Protein AF-A0A6V7IRA4-F1 (afdb_monomer)

Foldseek 3Di:
DLDKDFDQDDPQRLGWIWDWAAQQKIWIFDSVCVVVVHPPRTPDIDRDDRGTDNDDDDDPPD

Secondary structure (DSSP, 8-state):
--EEEEEEETTEEEEEEEEE-TTSBEEEEEHHHHHTT-S--EEE--B--SS--------S--

Structure (mmCIF, N/CA/C/O backbone):
data_AF-A0A6V7IRA4-F1
#
_entry.id   AF-A0A6V7IRA4-F1
#
loop_
_atom_site.group_PDB
_atom_site.id
_atom_site.type_symbol
_atom_site.label_atom_id
_atom_site.label_alt_id
_atom_site.label_comp_id
_atom_site.label_asym_id
_atom_site.label_entity_id
_atom_site.label_seq_id
_atom_site.pdbx_PDB_ins_code
_atom_site.Cartn_x
_atom_site.Cartn_y
_atom_site.Cartn_z
_atom_site.occupancy
_atom_site.B_iso_or_equiv
_atom_site.auth_seq_id
_atom_site.auth_comp_id
_atom_site.auth_asym_id
_atom_site.auth_atom_id
_atom_site.pdbx_PDB_model_num
ATOM 1 N N . PHE A 1 1 ? -6.495 -1.269 -10.963 1.00 71.38 1 PHE A N 1
ATOM 2 C CA . PHE A 1 1 ? -5.411 -1.498 -9.986 1.00 71.38 1 PHE A CA 1
ATOM 3 C C . PHE A 1 1 ? -4.573 -2.655 -10.491 1.00 71.38 1 PHE A C 1
ATOM 5 O O . PHE A 1 1 ? -5.140 -3.699 -10.786 1.00 71.38 1 PHE A O 1
ATOM 12 N N . HIS A 1 2 ? -3.260 -2.477 -10.603 1.00 77.75 2 HIS A N 1
ATOM 13 C CA . HIS A 1 2 ? -2.337 -3.537 -11.022 1.00 77.75 2 HIS A CA 1
ATOM 14 C C . HIS A 1 2 ? -1.776 -4.332 -9.843 1.00 77.75 2 HIS A C 1
ATOM 16 O O . HIS A 1 2 ? -1.513 -5.522 -9.974 1.00 77.75 2 HIS A O 1
ATOM 22 N N . LYS A 1 3 ? -1.609 -3.684 -8.688 1.00 82.50 3 LYS A N 1
ATOM 23 C CA . LYS A 1 3 ? -1.232 -4.336 -7.434 1.00 82.50 3 LYS A CA 1
ATOM 24 C C . LYS A 1 3 ? -1.904 -3.618 -6.275 1.00 82.50 3 LYS A C 1
ATOM 26 O O . LYS A 1 3 ? -2.028 -2.395 -6.298 1.00 82.50 3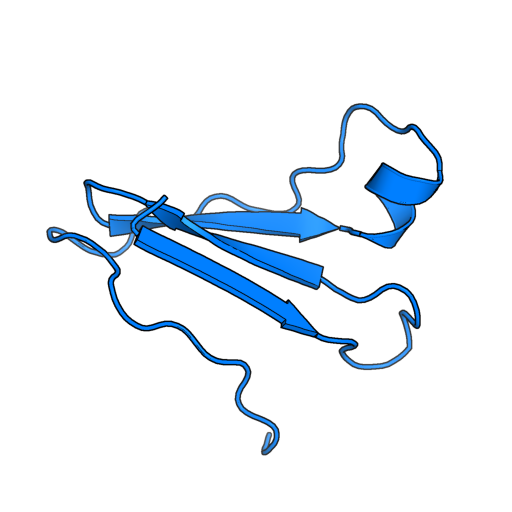 LYS A O 1
ATOM 31 N N . VAL A 1 4 ? -2.317 -4.379 -5.272 1.00 86.56 4 VAL A N 1
ATOM 32 C CA . VAL A 1 4 ? -2.791 -3.860 -3.990 1.00 86.56 4 VAL A CA 1
ATOM 33 C C . VAL A 1 4 ? -1.963 -4.523 -2.904 1.00 86.56 4 VAL A C 1
ATOM 35 O O . VAL A 1 4 ? -1.746 -5.732 -2.948 1.00 86.56 4 VAL A O 1
ATOM 38 N N . VAL A 1 5 ? -1.486 -3.731 -1.955 1.00 88.00 5 VAL A N 1
ATOM 39 C CA . VAL A 1 5 ? -0.851 -4.223 -0.735 1.00 88.00 5 VAL A CA 1
ATOM 40 C C . VAL A 1 5 ? -1.552 -3.630 0.471 1.00 88.00 5 VAL A C 1
ATOM 42 O O . VAL A 1 5 ? -2.060 -2.509 0.427 1.00 88.00 5 VAL A O 1
ATOM 45 N N . TRP A 1 6 ? -1.568 -4.388 1.554 1.00 90.38 6 TRP A N 1
ATOM 46 C CA . TRP A 1 6 ? -2.106 -3.957 2.829 1.00 90.38 6 TRP A CA 1
ATOM 47 C C . TRP A 1 6 ? -1.138 -4.399 3.915 1.00 90.38 6 TRP A C 1
ATOM 49 O O . TRP A 1 6 ? -0.765 -5.568 3.978 1.00 90.38 6 TRP A O 1
ATOM 59 N N . GLY A 1 7 ? -0.698 -3.446 4.728 1.00 85.75 7 GLY A N 1
ATOM 60 C CA . GLY A 1 7 ? 0.228 -3.697 5.816 1.00 85.75 7 GLY A CA 1
ATOM 61 C C . GLY A 1 7 ? -0.072 -2.796 6.999 1.00 85.75 7 GLY A C 1
ATOM 62 O O . GLY A 1 7 ? -0.468 -1.639 6.833 1.00 85.75 7 GLY A O 1
ATOM 63 N N . SER A 1 8 ? 0.120 -3.339 8.198 1.00 81.25 8 SER A N 1
ATOM 64 C CA . SER A 1 8 ? 0.213 -2.538 9.416 1.00 81.25 8 SER A CA 1
ATOM 65 C C . SER A 1 8 ? 1.545 -1.790 9.412 1.00 81.25 8 SER A C 1
ATOM 67 O O . SER A 1 8 ? 2.587 -2.384 9.135 1.00 81.25 8 SER A O 1
ATOM 69 N N . TYR A 1 9 ? 1.512 -0.489 9.697 1.00 69.44 9 TYR A N 1
ATOM 70 C CA . TYR A 1 9 ? 2.708 0.339 9.822 1.00 69.44 9 TYR A CA 1
ATOM 71 C C . TYR A 1 9 ? 2.614 1.185 11.092 1.00 69.44 9 TYR A C 1
ATOM 73 O O . TYR A 1 9 ? 1.657 1.943 11.280 1.00 69.44 9 TYR A O 1
ATOM 81 N N . GLY A 1 10 ? 3.622 1.068 11.958 1.00 69.81 10 GLY A N 1
ATOM 82 C CA . GLY A 1 10 ? 3.717 1.831 13.201 1.00 69.81 10 GLY A CA 1
ATOM 83 C C . GLY A 1 10 ? 2.588 1.525 14.191 1.00 69.81 10 GLY A C 1
ATOM 84 O O . GLY A 1 10 ? 2.304 0.372 14.498 1.00 69.81 10 GLY A O 1
ATOM 85 N N . THR A 1 11 ? 1.962 2.578 14.720 1.00 68.81 11 THR A N 1
ATOM 86 C CA . THR A 1 11 ? 0.952 2.512 15.791 1.00 68.81 11 THR A CA 1
ATOM 87 C C . THR A 1 11 ? -0.474 2.273 15.302 1.00 68.81 11 THR A C 1
ATOM 89 O O . THR A 1 11 ? -1.382 2.209 16.127 1.00 68.81 11 THR A O 1
ATOM 92 N N . ASN A 1 12 ? -0.703 2.161 13.989 1.00 72.44 12 ASN A N 1
ATOM 93 C CA . ASN A 1 12 ? -2.045 1.973 13.448 1.00 72.44 12 ASN A CA 1
ATOM 94 C C . ASN A 1 12 ? -2.288 0.486 13.121 1.00 72.44 12 ASN A C 1
ATOM 96 O O . ASN A 1 12 ? -1.867 0.036 12.053 1.00 72.44 12 ASN A O 1
ATOM 100 N N . PRO A 1 13 ? -2.965 -0.284 13.999 1.00 75.75 13 PRO A N 1
ATOM 101 C CA . PRO A 1 13 ? -3.088 -1.737 13.865 1.00 75.75 13 PRO A CA 1
ATOM 102 C C . PRO A 1 13 ? -3.901 -2.160 12.638 1.00 75.75 13 PRO A C 1
ATOM 104 O O . PRO A 1 13 ? -3.675 -3.236 12.094 1.00 75.75 13 PRO A O 1
ATOM 107 N N . ALA A 1 14 ? -4.820 -1.307 12.174 1.00 82.81 14 ALA A N 1
ATOM 108 C CA . ALA A 1 14 ? -5.546 -1.541 10.931 1.00 82.81 14 ALA A CA 1
ATOM 109 C C . ALA A 1 14 ? -4.652 -1.340 9.698 1.00 82.81 14 ALA A C 1
ATOM 111 O O . ALA A 1 14 ? -4.916 -1.916 8.648 1.00 82.81 14 ALA A O 1
ATOM 112 N N . GLY A 1 15 ? -3.592 -0.539 9.812 1.00 88.31 15 GLY A N 1
ATOM 113 C CA . GLY A 1 15 ? -2.633 -0.313 8.744 1.00 88.31 15 GLY A CA 1
ATOM 114 C C . GLY A 1 15 ? -3.117 0.585 7.608 1.00 88.31 15 GLY A C 1
ATOM 115 O O . GLY A 1 15 ? -4.067 1.367 7.724 1.00 88.31 15 GLY A O 1
ATOM 116 N N . VAL A 1 16 ? -2.405 0.480 6.492 1.00 89.44 16 VAL A N 1
ATOM 117 C CA . VAL A 1 16 ? -2.593 1.292 5.290 1.00 89.44 16 VAL A CA 1
ATOM 118 C C . VAL A 1 16 ? -2.748 0.367 4.089 1.00 89.44 16 VAL A C 1
ATOM 120 O O . VAL A 1 16 ? -2.015 -0.611 3.941 1.00 89.44 16 VAL A O 1
ATOM 123 N N . ILE A 1 17 ? -3.707 0.681 3.224 1.00 89.56 17 ILE A N 1
ATOM 124 C CA . ILE A 1 17 ? -3.935 -0.017 1.960 1.00 89.56 17 ILE A CA 1
ATOM 125 C C . ILE A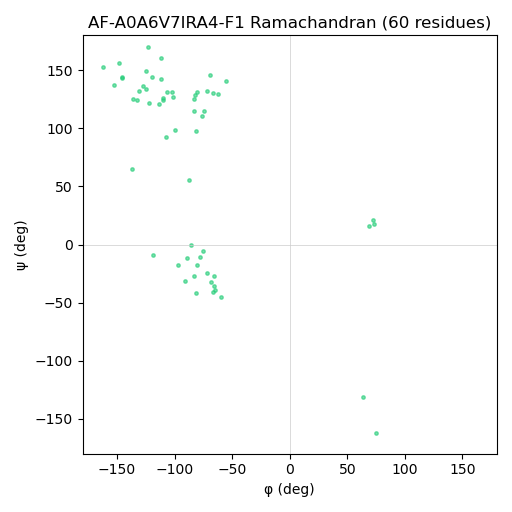 1 17 ? -3.341 0.839 0.851 1.00 89.56 17 ILE A C 1
ATOM 127 O O . ILE A 1 17 ? -3.674 2.016 0.724 1.00 89.56 17 ILE A O 1
ATOM 131 N N . VAL A 1 18 ? -2.476 0.261 0.028 1.00 89.12 18 VAL A N 1
ATOM 132 C CA . VAL A 1 18 ? -1.856 0.963 -1.094 1.00 89.12 18 VAL A CA 1
ATOM 133 C C . VAL A 1 18 ? -2.162 0.233 -2.390 1.00 89.12 18 VAL A C 1
ATOM 135 O O . VAL A 1 18 ? -1.838 -0.941 -2.553 1.00 89.12 18 VAL A O 1
ATOM 138 N N . GLY A 1 19 ? -2.794 0.939 -3.324 1.00 88.50 19 GLY A N 1
ATOM 139 C CA . GLY A 1 19 ? -3.115 0.448 -4.658 1.00 88.50 19 GLY A CA 1
ATOM 140 C C . GLY A 1 19 ? -2.275 1.142 -5.726 1.00 88.50 19 GLY A C 1
ATOM 141 O O . GLY A 1 19 ? -2.314 2.365 -5.847 1.00 88.50 19 GLY A O 1
ATOM 142 N N . GLY A 1 20 ? -1.552 0.365 -6.529 1.00 85.81 20 GLY A N 1
ATOM 143 C CA . GLY A 1 20 ? -0.910 0.831 -7.757 1.00 85.81 20 GLY A CA 1
ATOM 144 C C . GLY A 1 20 ? -1.907 0.856 -8.915 1.00 85.81 20 GLY A C 1
ATOM 145 O O . GLY A 1 20 ? -2.591 -0.140 -9.178 1.00 85.81 20 GLY A O 1
ATOM 146 N N . CYS A 1 21 ? -2.000 1.988 -9.609 1.00 80.88 21 CYS A N 1
ATOM 147 C CA . CYS A 1 21 ? -2.880 2.186 -10.755 1.00 80.88 21 CYS A CA 1
ATOM 148 C C . CYS A 1 21 ? -2.105 2.346 -12.067 1.00 80.88 21 CYS A C 1
ATOM 150 O O . CYS A 1 21 ? -0.919 2.689 -12.116 1.00 80.88 21 CYS A O 1
ATOM 152 N N . ASP A 1 22 ? -2.840 2.116 -13.143 1.00 72.19 22 ASP A N 1
ATOM 153 C CA . ASP A 1 22 ? -2.537 2.470 -14.517 1.00 72.19 22 ASP A CA 1
ATOM 154 C C . ASP A 1 22 ? -2.274 3.994 -14.543 1.00 72.19 22 ASP A C 1
ATOM 156 O O . ASP A 1 22 ? -2.920 4.741 -13.805 1.00 72.19 22 ASP A O 1
ATOM 160 N N . TYR A 1 23 ? -1.287 4.460 -15.315 1.00 67.94 23 TYR A N 1
ATOM 161 C CA . TYR A 1 23 ? -0.771 5.850 -15.297 1.00 67.94 23 TYR A CA 1
ATOM 162 C C . TYR A 1 23 ? 0.065 6.252 -14.078 1.00 67.94 23 TYR A C 1
ATOM 164 O O . TYR A 1 23 ? 0.192 7.435 -13.774 1.00 67.94 23 TYR A O 1
ATOM 172 N N . GLY A 1 24 ? 0.624 5.282 -13.354 1.00 73.56 24 GLY A N 1
ATOM 173 C CA . GLY A 1 24 ? 1.649 5.567 -12.353 1.00 73.56 24 GLY A CA 1
ATOM 174 C C . GLY A 1 24 ? 1.173 6.331 -11.119 1.00 73.56 24 GLY A C 1
ATOM 175 O O . GLY A 1 24 ? 1.967 6.857 -10.333 1.00 73.56 24 GLY A O 1
ATOM 176 N N . THR A 1 25 ? -0.145 6.353 -10.944 1.00 82.88 25 THR A N 1
ATOM 177 C CA . THR A 1 25 ? -0.801 6.846 -9.746 1.00 82.88 25 THR A CA 1
ATOM 178 C C . THR A 1 25 ? -0.765 5.761 -8.684 1.00 82.88 25 THR A C 1
ATOM 180 O O . THR A 1 25 ? -1.128 4.611 -8.930 1.00 82.88 25 THR A O 1
ATOM 183 N N . ILE A 1 26 ? -0.358 6.136 -7.483 1.00 87.88 26 ILE A N 1
ATOM 184 C CA . ILE A 1 26 ? -0.461 5.302 -6.294 1.00 87.88 26 ILE A CA 1
ATOM 185 C C . ILE A 1 26 ? -1.582 5.898 -5.455 1.00 87.88 26 ILE A C 1
ATOM 187 O O . ILE A 1 26 ? -1.607 7.104 -5.245 1.00 87.88 26 ILE A O 1
ATOM 191 N N . LYS A 1 27 ? -2.523 5.079 -4.989 1.00 89.25 27 LYS A N 1
ATOM 192 C CA . LYS A 1 27 ? -3.566 5.506 -4.051 1.00 89.25 27 LYS A CA 1
ATOM 193 C C . LYS A 1 27 ? -3.312 4.872 -2.69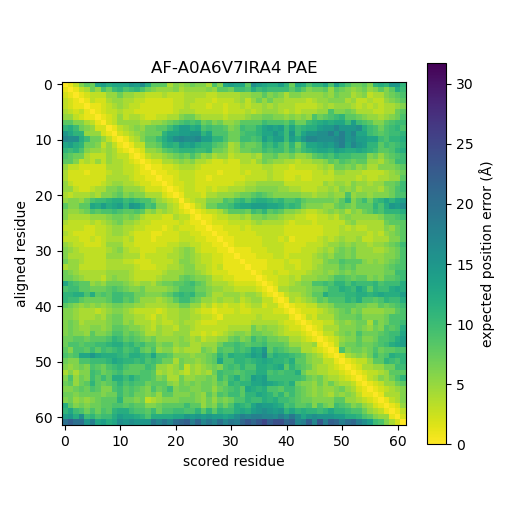5 1.00 89.25 27 LYS A C 1
ATOM 195 O O . LYS A 1 27 ? -3.173 3.657 -2.605 1.00 89.25 27 LYS A O 1
ATOM 200 N N . ILE A 1 28 ? -3.250 5.701 -1.664 1.00 89.75 28 ILE A N 1
ATOM 201 C CA . ILE A 1 28 ? -2.953 5.319 -0.287 1.00 89.75 28 ILE A CA 1
ATOM 202 C C . ILE A 1 28 ? -4.210 5.571 0.537 1.00 89.75 28 ILE A C 1
ATOM 204 O O . ILE A 1 28 ? -4.682 6.704 0.616 1.00 89.75 28 ILE A O 1
ATOM 208 N N . TYR A 1 29 ? -4.736 4.524 1.157 1.00 90.00 29 TYR A N 1
ATOM 209 C CA . TYR A 1 29 ? -5.955 4.543 1.950 1.00 90.00 29 TYR A CA 1
ATOM 210 C C . TYR A 1 29 ? -5.683 4.126 3.392 1.00 90.00 29 TYR A C 1
ATOM 212 O O . TYR A 1 29 ? -4.887 3.228 3.658 1.00 90.00 29 TYR A O 1
ATOM 220 N N . SER A 1 30 ? -6.383 4.749 4.333 1.00 89.12 30 SER A N 1
ATOM 221 C CA . SER A 1 30 ? -6.379 4.339 5.732 1.00 89.12 30 SER A CA 1
ATOM 222 C C . SER A 1 30 ? -7.378 3.208 5.942 1.00 89.12 30 SER A C 1
ATOM 224 O O . SER A 1 30 ? -8.583 3.420 5.820 1.00 89.12 30 SER A O 1
ATOM 226 N N . ALA A 1 31 ? -6.890 2.020 6.303 1.00 88.81 31 ALA A N 1
ATOM 227 C CA . ALA A 1 31 ? -7.767 0.894 6.605 1.00 88.81 31 ALA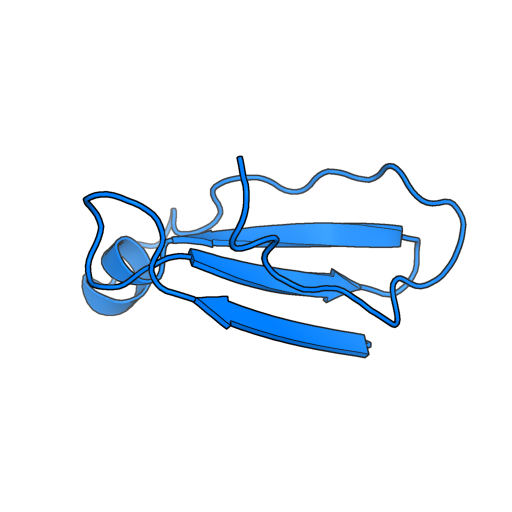 A CA 1
ATOM 228 C C . ALA A 1 31 ? -8.610 1.157 7.862 1.00 88.81 31 ALA A C 1
ATOM 230 O O . ALA A 1 31 ? -9.777 0.787 7.891 1.00 88.81 31 ALA A O 1
ATOM 231 N N . SER A 1 32 ? -8.061 1.847 8.873 1.00 87.88 32 SER A N 1
ATOM 232 C CA . SER A 1 32 ? -8.801 2.199 10.096 1.00 87.88 32 SER A CA 1
ATOM 233 C C . SER A 1 32 ? -10.029 3.052 9.794 1.00 87.88 32 SER A C 1
ATOM 235 O O . SER A 1 32 ? -11.111 2.754 10.288 1.00 87.88 32 SER A O 1
ATOM 237 N N . LYS A 1 33 ? -9.880 4.067 8.935 1.00 88.06 33 LYS A N 1
ATOM 238 C CA . LYS A 1 33 ? -10.995 4.920 8.506 1.00 88.06 33 LYS A CA 1
ATOM 239 C C . LYS A 1 33 ? -12.031 4.142 7.699 1.00 88.06 33 LYS A C 1
ATOM 241 O O . LYS A 1 33 ? -13.229 4.321 7.888 1.00 88.06 33 LYS A O 1
ATOM 246 N N . MET A 1 34 ? -11.562 3.230 6.848 1.00 88.00 34 MET A N 1
ATOM 247 C CA . MET A 1 34 ? -12.426 2.399 6.008 1.00 88.00 34 MET A CA 1
ATOM 248 C C . MET A 1 34 ? -13.254 1.425 6.848 1.00 88.00 34 MET A C 1
ATOM 250 O O . MET A 1 34 ? -14.446 1.260 6.608 1.00 88.00 34 MET A O 1
ATOM 254 N N . LEU A 1 35 ? -12.638 0.837 7.875 1.00 86.44 35 LEU A N 1
ATOM 255 C CA . LEU A 1 35 ? -13.310 -0.008 8.861 1.00 86.44 35 LEU A CA 1
ATOM 256 C C . LEU A 1 35 ? -14.270 0.790 9.753 1.00 86.44 35 LEU A C 1
ATOM 258 O O . LEU A 1 35 ? -15.305 0.263 10.146 1.00 86.44 35 LEU A O 1
ATOM 262 N N . ALA A 1 36 ? -13.958 2.057 10.039 1.00 88.19 36 ALA A N 1
ATOM 263 C CA . ALA A 1 36 ? -14.839 2.972 10.763 1.00 88.19 36 ALA A CA 1
ATOM 264 C C . ALA A 1 36 ? -16.014 3.501 9.911 1.00 88.19 36 ALA A C 1
ATOM 266 O O . ALA A 1 36 ? -16.882 4.194 10.437 1.00 88.19 36 ALA A O 1
ATOM 267 N N . GLY A 1 37 ? -16.063 3.180 8.611 1.00 87.12 37 GLY A N 1
ATOM 268 C CA . GLY A 1 37 ? -17.103 3.656 7.696 1.00 87.12 37 GLY A CA 1
ATOM 269 C C . GLY A 1 37 ? -16.965 5.133 7.312 1.00 87.12 37 GLY A C 1
ATOM 270 O O . GLY A 1 37 ? -17.927 5.737 6.839 1.00 87.12 37 GLY A O 1
ATOM 271 N N . GLU A 1 38 ? -15.789 5.734 7.511 1.00 89.44 38 GLU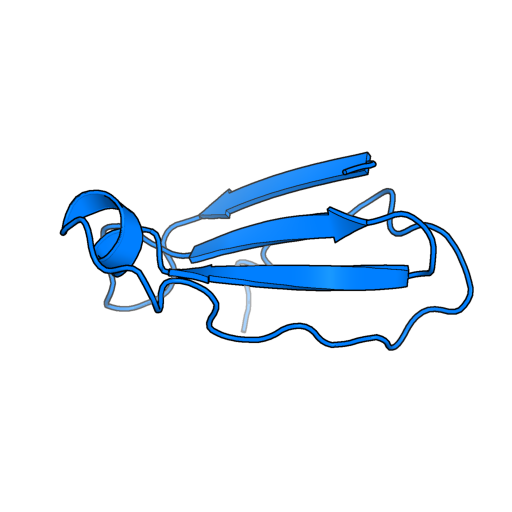 A N 1
ATOM 272 C CA . GLU A 1 38 ? -15.522 7.104 7.079 1.00 89.44 38 GLU A CA 1
ATOM 273 C C . GLU A 1 38 ? -15.460 7.189 5.546 1.00 89.44 38 GLU A C 1
ATOM 275 O O . GLU A 1 38 ? -14.974 6.286 4.868 1.00 89.44 38 GLU A O 1
ATOM 280 N N . GLN A 1 39 ? -15.910 8.303 4.969 1.00 82.81 39 GLN A N 1
ATOM 281 C CA . GLN A 1 39 ? -15.820 8.517 3.518 1.00 82.81 39 GLN A CA 1
ATOM 282 C C . GLN A 1 39 ? -14.439 9.061 3.096 1.00 82.81 39 GLN A C 1
ATOM 284 O O . GLN A 1 39 ? -13.956 8.741 2.010 1.00 82.81 39 GLN A O 1
ATOM 289 N N . ASP A 1 40 ? -13.739 9.779 3.984 1.00 85.81 40 ASP A N 1
ATOM 290 C CA . ASP A 1 40 ? -12.392 10.333 3.757 1.00 85.81 40 ASP A CA 1
ATOM 291 C C . ASP A 1 40 ? -11.272 9.341 4.108 1.00 85.81 40 ASP A C 1
ATOM 293 O O . ASP A 1 40 ? -10.363 9.597 4.908 1.00 85.81 40 ASP A O 1
ATOM 297 N N . CYS A 1 41 ? -11.340 8.168 3.481 1.00 87.94 41 CYS A N 1
ATOM 298 C CA . CYS A 1 41 ? -10.346 7.111 3.649 1.00 87.94 41 CYS A CA 1
ATOM 299 C C . CYS A 1 41 ? -9.080 7.326 2.819 1.00 87.94 41 CYS A C 1
ATOM 301 O O . CYS A 1 41 ? -8.068 6.678 3.086 1.00 87.94 41 CYS A O 1
ATOM 303 N N . LEU A 1 42 ? -9.124 8.183 1.794 1.00 88.81 42 LEU A N 1
ATOM 304 C CA . LEU A 1 42 ? -7.977 8.458 0.934 1.00 88.81 42 LEU A CA 1
ATOM 305 C C . LEU A 1 42 ? -6.994 9.371 1.674 1.00 88.81 42 LEU A C 1
ATOM 307 O O . LEU A 1 42 ? -7.267 10.543 1.901 1.00 88.81 42 LEU A O 1
ATOM 311 N N . LEU A 1 43 ? -5.835 8.828 2.033 1.00 86.81 43 LEU A N 1
ATOM 312 C CA . LEU A 1 43 ? -4.768 9.579 2.690 1.00 86.81 43 LEU A CA 1
ATOM 313 C C . LEU A 1 43 ? -3.939 10.371 1.682 1.00 86.81 43 LEU A C 1
ATOM 315 O O . LEU A 1 43 ? -3.531 11.497 1.947 1.00 86.81 43 LEU A O 1
ATOM 319 N N . SER A 1 44 ? -3.635 9.761 0.536 1.00 85.50 44 SER A N 1
ATOM 320 C CA . SER A 1 44 ? -2.810 10.392 -0.488 1.00 85.50 44 SER A CA 1
ATOM 321 C C . SER A 1 44 ? -2.968 9.701 -1.836 1.00 85.50 44 SER A C 1
ATOM 323 O O . SER A 1 44 ? -3.242 8.501 -1.905 1.00 85.50 44 SER A O 1
ATOM 325 N N . SER A 1 45 ? -2.756 10.446 -2.919 1.00 86.44 45 SER A N 1
ATOM 326 C CA . SER A 1 45 ? -2.778 9.910 -4.281 1.00 86.44 45 SER A CA 1
ATOM 327 C C . SER A 1 45 ? -1.628 10.451 -5.142 1.00 86.44 45 SER A C 1
ATOM 329 O O . SER A 1 45 ? -1.875 11.204 -6.090 1.00 86.44 45 SER A O 1
ATOM 331 N N . PRO A 1 46 ? -0.359 10.146 -4.814 1.00 83.44 46 PRO A N 1
ATOM 332 C CA . PRO A 1 46 ? 0.764 10.644 -5.590 1.00 83.44 46 PRO A CA 1
ATOM 333 C C . PRO A 1 46 ? 0.773 10.045 -7.000 1.00 83.44 46 PRO A C 1
ATOM 335 O O . PRO A 1 46 ? 0.714 8.829 -7.190 1.00 83.44 46 PRO A O 1
ATOM 338 N N . ASN A 1 47 ? 0.906 10.920 -7.993 1.00 80.81 47 ASN A N 1
ATOM 339 C CA . ASN A 1 47 ? 1.181 10.563 -9.377 1.00 80.81 47 ASN A CA 1
ATOM 340 C C . ASN A 1 47 ? 2.632 10.951 -9.678 1.00 80.81 47 ASN A C 1
ATOM 342 O O . ASN A 1 47 ? 2.937 12.109 -9.954 1.00 80.81 47 ASN A O 1
ATOM 346 N N . ARG A 1 48 ? 3.542 9.993 -9.490 1.00 77.12 48 ARG A N 1
ATOM 347 C CA . ARG A 1 48 ? 4.993 10.190 -9.662 1.00 77.12 48 ARG A CA 1
ATOM 348 C C . ARG A 1 48 ? 5.597 9.308 -10.743 1.00 77.12 48 ARG A C 1
ATOM 350 O O . ARG A 1 48 ? 6.762 9.488 -11.083 1.00 77.12 48 ARG A O 1
ATOM 357 N N . HIS A 1 49 ? 4.834 8.361 -11.273 1.00 78.88 49 HIS A N 1
ATOM 358 C CA . HIS A 1 49 ? 5.318 7.442 -12.289 1.00 78.88 49 HIS A CA 1
ATOM 359 C C . HIS A 1 49 ? 4.616 7.735 -13.613 1.00 78.88 49 HIS A C 1
ATOM 361 O O . HIS A 1 49 ? 3.433 8.041 -13.653 1.00 78.88 49 HIS A O 1
ATOM 367 N N . THR A 1 50 ? 5.351 7.630 -14.714 1.00 74.62 50 THR A N 1
ATOM 368 C CA . THR A 1 50 ? 4.811 7.814 -16.070 1.00 74.62 50 THR A CA 1
ATOM 369 C C . THR A 1 50 ? 4.271 6.511 -16.668 1.00 74.62 50 THR A C 1
ATOM 371 O O . THR A 1 50 ? 3.577 6.537 -17.680 1.00 74.62 50 THR A O 1
ATOM 374 N N . GLY A 1 51 ? 4.561 5.368 -16.035 1.00 76.56 51 GLY A N 1
ATOM 375 C CA . GLY A 1 51 ? 4.115 4.034 -16.439 1.00 76.56 51 GLY A CA 1
ATOM 376 C C . GLY A 1 51 ? 3.337 3.300 -15.338 1.00 76.56 51 GLY A C 1
ATOM 377 O O . GLY A 1 51 ? 3.310 3.752 -14.192 1.00 76.56 51 GLY A O 1
ATOM 378 N N . PRO A 1 52 ? 2.698 2.160 -15.660 1.00 74.69 52 PRO A N 1
ATOM 379 C CA . PRO A 1 52 ? 1.882 1.408 -14.710 1.00 74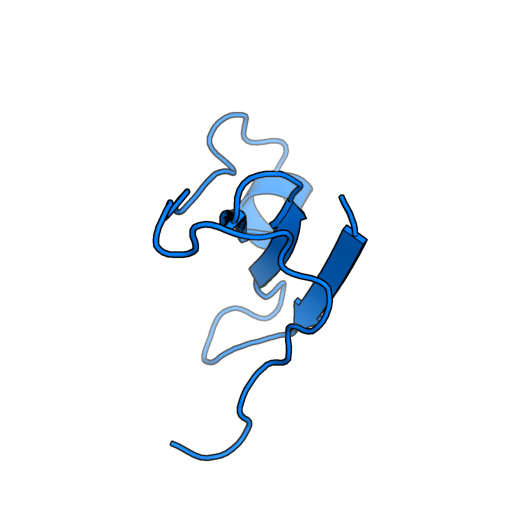.69 52 PRO A CA 1
ATOM 380 C C . PRO A 1 52 ? 2.712 0.896 -13.526 1.00 74.69 52 PRO A C 1
ATOM 382 O O . PRO A 1 52 ? 3.733 0.225 -13.705 1.00 74.69 52 PRO A O 1
ATOM 385 N N . VAL A 1 53 ? 2.240 1.159 -12.305 1.00 78.50 53 VAL A N 1
ATOM 386 C CA . VAL A 1 53 ? 2.866 0.648 -11.076 1.00 78.50 53 VAL A CA 1
ATOM 387 C C . VAL A 1 53 ? 2.402 -0.789 -10.856 1.00 78.50 53 VAL A C 1
ATOM 389 O O . VAL A 1 53 ? 1.307 -1.036 -10.357 1.00 78.50 53 VAL A O 1
ATOM 392 N N . ARG A 1 54 ? 3.237 -1.746 -11.276 1.00 77.56 54 ARG A N 1
ATOM 393 C CA . ARG A 1 54 ? 2.947 -3.194 -11.221 1.00 77.56 54 ARG A CA 1
ATOM 394 C C . ARG A 1 54 ? 3.540 -3.905 -10.006 1.00 77.56 54 ARG A C 1
ATOM 396 O O . ARG A 1 54 ? 3.106 -4.998 -9.662 1.00 77.56 54 ARG A O 1
ATOM 403 N N . ALA A 1 55 ? 4.508 -3.282 -9.345 1.00 76.12 55 ALA A N 1
ATOM 404 C CA . ALA A 1 55 ? 5.110 -3.781 -8.121 1.00 76.12 55 ALA A CA 1
ATOM 405 C C . ALA A 1 55 ? 5.131 -2.658 -7.085 1.00 76.12 55 ALA A C 1
ATOM 407 O O . ALA A 1 55 ? 5.493 -1.524 -7.385 1.00 76.12 55 ALA A O 1
ATOM 408 N N . LEU A 1 56 ? 4.693 -2.994 -5.882 1.00 79.62 56 LEU A N 1
ATOM 409 C CA . LEU A 1 56 ? 4.631 -2.124 -4.722 1.00 79.62 56 LEU A CA 1
ATOM 410 C C . LEU A 1 56 ? 4.749 -3.026 -3.497 1.00 79.62 56 LEU A C 1
ATOM 412 O O . LEU A 1 56 ? 4.168 -4.112 -3.500 1.00 79.62 56 LEU A O 1
ATOM 416 N N . ASP A 1 57 ? 5.535 -2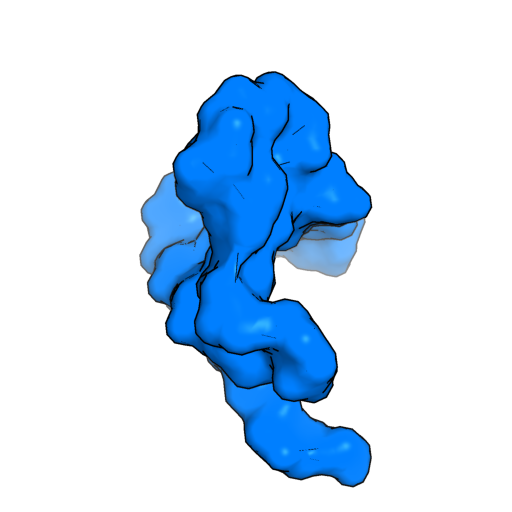.624 -2.514 1.00 80.81 57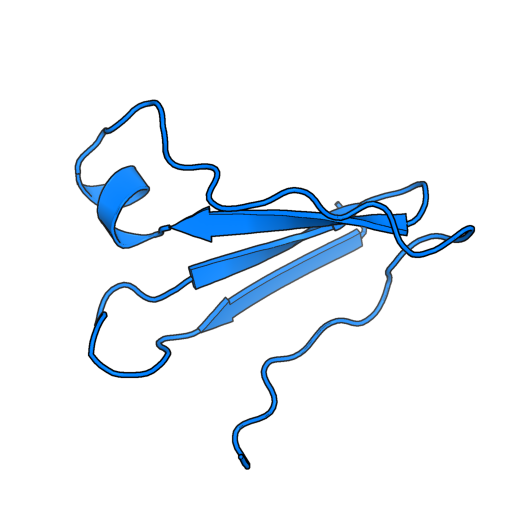 ASP A N 1
ATOM 417 C CA . ASP A 1 57 ? 5.739 -3.371 -1.278 1.00 80.81 57 ASP A CA 1
ATOM 418 C C . ASP A 1 57 ? 6.000 -2.390 -0.135 1.00 80.81 57 ASP A C 1
ATOM 420 O O . ASP A 1 57 ? 6.423 -1.255 -0.378 1.00 80.81 57 ASP A O 1
ATOM 424 N N . PHE A 1 58 ? 5.727 -2.812 1.094 1.00 76.06 58 PHE A N 1
ATOM 425 C CA . PHE A 1 58 ? 6.118 -2.044 2.266 1.00 76.06 58 PHE A CA 1
ATOM 426 C C . PHE A 1 58 ? 7.572 -2.380 2.578 1.00 76.06 58 PHE A C 1
ATOM 428 O O . PHE A 1 58 ? 7.906 -3.546 2.742 1.00 76.06 58 PHE A O 1
ATOM 435 N N . ASN A 1 59 ? 8.443 -1.373 2.673 1.00 74.38 59 ASN A N 1
ATOM 436 C CA . ASN A 1 59 ? 9.797 -1.601 3.168 1.00 74.38 59 ASN A CA 1
ATOM 437 C C . ASN A 1 59 ? 9.736 -1.801 4.697 1.00 74.38 59 ASN A C 1
ATOM 439 O O . ASN A 1 59 ? 9.350 -0.858 5.392 1.00 74.38 59 ASN A O 1
ATOM 443 N N . PRO A 1 60 ? 10.077 -2.990 5.235 1.00 65.69 60 PRO A N 1
ATOM 444 C CA . PRO A 1 60 ? 10.056 -3.237 6.675 1.00 65.69 60 PRO A CA 1
ATOM 445 C C . PRO A 1 60 ? 11.271 -2.636 7.400 1.00 65.69 60 PRO A C 1
ATOM 447 O O . PRO A 1 60 ? 11.281 -2.597 8.628 1.00 65.69 60 PRO A O 1
ATOM 450 N N . PHE A 1 61 ? 12.284 -2.174 6.662 1.00 63.72 61 PHE A N 1
ATOM 451 C CA . PHE A 1 61 ? 13.464 -1.509 7.207 1.00 63.72 61 PHE A CA 1
ATOM 452 C C . PHE A 1 61 ? 13.345 0.007 7.003 1.00 63.72 61 PHE A C 1
ATOM 454 O O . PHE A 1 61 ? 13.007 0.456 5.905 1.00 63.72 61 PHE A O 1
ATOM 461 N N . GLN A 1 62 ? 13.591 0.783 8.064 1.00 59.03 62 GLN A N 1
ATOM 462 C CA . GLN A 1 62 ? 13.662 2.249 7.998 1.00 59.03 62 GLN A CA 1
ATOM 463 C C . GLN A 1 62 ? 15.008 2.723 7.459 1.00 59.03 62 GLN A C 1
ATOM 465 O O . 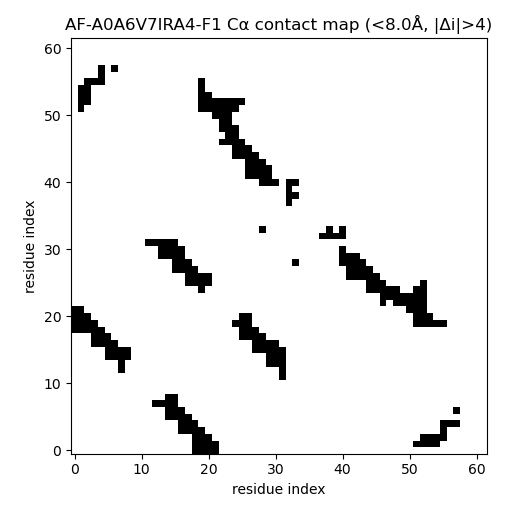GLN A 1 62 ? 16.039 2.159 7.889 1.00 59.03 62 GLN A O 1
#

InterPro domains:
  IPR015943 WD40/YVTN repeat-like-containing domain superfamily [G3DSA:2.130.10.10] (1-62)
  IPR036322 WD40-repeat-containing domain superfamily [SSF50978] (5-61)
  IPR040251 Protein transport protein SEC31-like [PTHR13923] (1-62)

Mean predicted aligned error: 6.24 Å

pLDDT: mean 81.33, std 7.68, range [59.03, 90.38]

Sequence (62 aa):
FHKVVWGSYGTNPAGVIVGGCDYGTIKIYSASKMLAGEQDCLLSSPNRHTGPVRALDFNPFQ

Radius of gyration: 11.93 Å; Cα contacts (8 Å, |Δi|>4): 132; chains: 1; bounding box: 31×15×32 Å

Solvent-accessible surface area (backbone atoms only — not comparable to full-atom values): 3626 Å² total; per-residue (Å²): 111,64,33,76,47,74,48,67,58,90,91,40,83,64,17,40,34,40,34,20,20,74,64,12,30,36,40,34,29,36,37,51,38,50,75,71,66,46,86,84,21,70,75,46,67,57,70,83,39,90,49,64,32,64,78,81,79,83,77,91,71,133

Organism: NCBI:txid1563983

Nearest PDB structures (foldseek):
  7sul-assembly1_A  TM=8.933E-01  e=1.177E-04  Homo sapiens
  7sul-assembly1_C  TM=8.931E-01  e=2.073E-04  Homo sapiens
  7sul-assembly1_B  TM=8.943E-01  e=4.691E-04  Homo sapiens
  5wyk-assembly1_BD  TM=7.302E-01  e=4.152E-01  Saccharomyces cerevisiae S288C
  2xu7-assembly2_B  TM=7.277E-01  e=9.397E-01  Homo sapiens